Protein AF-A0A3C0FSB3-F1 (afdb_monomer)

Radius of gyration: 17.37 Å; Cα contacts (8 Å, |Δi|>4): 81; chains: 1; bounding box: 37×27×53 Å

pLDDT: mean 96.18, std 3.04, range [80.88, 98.38]

Foldseek 3Di:
DPDDPDDDPDDDDDDDDDDPVLCVVLVHDDPPDDDLVNLLVQQVSQDDVVVPTGSDDAFPDDDCVTVVVVLQVLLVSLVHDQADPVRHGPCVDPSVVVSVVSVVSSVD

Nearest PDB structures (foldseek):
  4rya-assembly1_A  TM=9.766E-01  e=9.437E-07  Allorhizobium ampelinum S4
  8vqk-assembly1_A  TM=9.171E-01  e=9.035E-03  Escherichia coli
  4r2f-assembly1_A  TM=7.885E-01  e=6.328E-02  Pseudarthrobacter chlorophenolicus A6

Secondary structure (DSSP, 8-state):
--------S----------HHHHHHTT----SPPPHHHHHHHHHHH-BGGGTB-S-----S-STTTHHHHHHHHHHHTT--SB-TT--B-TTSHHHHHHHHHHHHHH-

Mean predicted aligned error: 3.22 Å

Structure (mmCIF, N/CA/C/O backbone):
data_AF-A0A3C0FSB3-F1
#
_entry.id   AF-A0A3C0FSB3-F1
#
loop_
_atom_site.group_PDB
_atom_site.id
_atom_site.type_symbol
_atom_site.label_atom_id
_atom_site.label_alt_id
_atom_site.label_comp_id
_atom_site.label_asym_id
_atom_site.label_entity_id
_atom_site.label_seq_id
_atom_site.pdbx_PDB_ins_code
_atom_site.Cartn_x
_atom_site.Cartn_y
_atom_site.Cartn_z
_atom_site.occupancy
_atom_site.B_iso_or_equiv
_atom_site.auth_seq_id
_atom_site.auth_comp_id
_atom_site.auth_asym_id
_atom_site.auth_atom_id
_atom_site.pdbx_PDB_model_num
ATOM 1 N N . ASP A 1 1 ? 8.694 10.713 -30.965 1.00 84.88 1 ASP A N 1
ATOM 2 C CA . ASP A 1 1 ? 7.782 11.029 -32.089 1.00 84.88 1 ASP A CA 1
ATOM 3 C C . ASP A 1 1 ? 6.717 12.092 -31.791 1.00 84.88 1 ASP A C 1
ATOM 5 O O . ASP A 1 1 ? 5.975 12.433 -32.697 1.00 84.88 1 ASP A O 1
ATOM 9 N N . GLY A 1 2 ? 6.623 12.671 -30.579 1.00 92.38 2 GLY A N 1
ATOM 10 C CA . GLY A 1 2 ? 5.807 13.878 -30.309 1.00 92.38 2 GLY A CA 1
ATOM 11 C C . GLY A 1 2 ? 4.283 13.757 -30.495 1.00 92.38 2 GLY A C 1
ATOM 12 O O . GLY A 1 2 ? 3.567 14.726 -30.261 1.00 92.38 2 GLY A O 1
ATOM 13 N N . GLN A 1 3 ? 3.782 12.592 -30.905 1.00 96.81 3 GLN A N 1
ATOM 14 C CA . GLN A 1 3 ? 2.376 12.349 -31.203 1.00 96.81 3 GLN A CA 1
ATOM 15 C C . GLN A 1 3 ? 1.594 11.935 -29.951 1.00 96.81 3 GLN A C 1
ATOM 17 O O . GLN A 1 3 ? 2.013 11.053 -29.202 1.00 96.81 3 GLN A O 1
ATOM 22 N N . LEU A 1 4 ? 0.431 12.558 -29.747 1.00 94.69 4 LEU A N 1
ATOM 23 C CA . LEU A 1 4 ? -0.517 12.186 -28.699 1.00 94.69 4 LEU A CA 1
ATOM 24 C C . LEU A 1 4 ? -1.401 11.028 -29.186 1.00 94.69 4 LEU A C 1
ATOM 26 O O . LEU A 1 4 ? -2.205 11.209 -30.097 1.00 94.69 4 LEU A O 1
ATOM 30 N N . TYR A 1 5 ? -1.259 9.852 -28.574 1.00 95.81 5 TYR A N 1
ATOM 31 C CA . TYR A 1 5 ? -2.023 8.646 -28.935 1.00 95.81 5 TYR A CA 1
ATOM 32 C C . TYR A 1 5 ? -3.321 8.471 -28.135 1.00 95.81 5 TYR A C 1
ATOM 34 O O . TYR A 1 5 ? -4.239 7.792 -28.586 1.00 95.81 5 TYR A O 1
ATOM 42 N N . ALA A 1 6 ? -3.402 9.076 -26.951 1.00 96.81 6 ALA A N 1
ATOM 43 C CA . ALA A 1 6 ? -4.569 9.040 -26.077 1.00 96.81 6 ALA A CA 1
ATOM 44 C C . ALA A 1 6 ? -4.606 10.308 -25.213 1.00 96.81 6 ALA A C 1
ATOM 46 O O . ALA A 1 6 ? -3.556 10.854 -24.879 1.00 96.81 6 ALA A O 1
ATOM 47 N N . ALA A 1 7 ? -5.804 10.765 -24.842 1.00 96.19 7 ALA A N 1
ATOM 48 C CA . ALA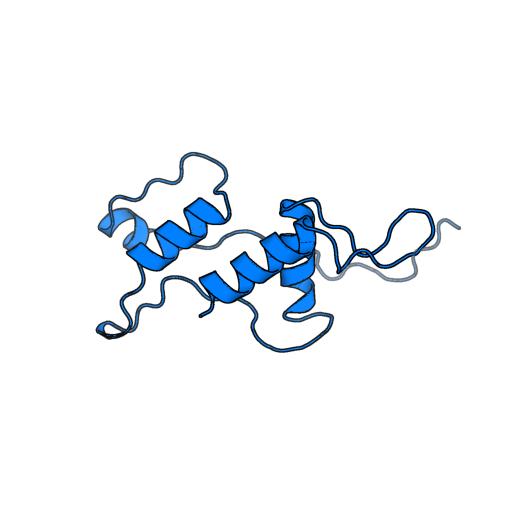 A 1 7 ? -5.992 11.900 -23.941 1.00 96.19 7 ALA A CA 1
ATOM 49 C C . ALA A 1 7 ? -6.312 11.410 -22.514 1.00 96.19 7 ALA A C 1
ATOM 51 O O . ALA A 1 7 ? -7.136 10.502 -22.366 1.00 96.19 7 ALA A O 1
ATOM 52 N N . PRO A 1 8 ? -5.704 11.989 -21.462 1.00 95.19 8 PRO A N 1
ATOM 53 C CA . PRO A 1 8 ? -6.017 11.620 -20.087 1.00 95.19 8 PRO A CA 1
ATOM 54 C C . PRO A 1 8 ? -7.434 12.087 -19.736 1.00 95.19 8 PRO A C 1
ATOM 56 O O . PRO A 1 8 ? -7.711 13.284 -19.721 1.00 95.19 8 PRO A O 1
ATOM 59 N N . PHE A 1 9 ? -8.332 11.146 -19.444 1.00 97.19 9 PHE A N 1
ATOM 60 C CA . PHE A 1 9 ? -9.663 11.475 -18.925 1.00 97.19 9 PHE A CA 1
ATOM 61 C C . PHE A 1 9 ? -9.594 11.892 -17.447 1.00 97.19 9 PHE A C 1
ATOM 63 O O . PHE A 1 9 ? -10.201 12.881 -17.048 1.00 97.19 9 PHE A O 1
ATOM 70 N N . TYR A 1 10 ? -8.796 11.174 -16.653 1.00 97.81 10 TYR A N 1
ATOM 71 C CA . TYR A 1 10 ? -8.391 11.554 -15.303 1.00 97.81 10 TYR A CA 1
ATOM 72 C C . TYR A 1 10 ? -6.963 11.051 -15.036 1.00 97.81 10 TYR A C 1
ATOM 74 O O . TYR A 1 10 ? -6.471 10.162 -15.734 1.00 97.81 10 TYR A O 1
ATOM 82 N N . GLY A 1 11 ? -6.299 11.625 -14.033 1.00 95.94 11 GLY A N 1
ATOM 83 C CA . GLY A 1 11 ? -5.041 11.118 -13.485 1.00 95.94 11 GLY A CA 1
ATOM 84 C C . GLY A 1 11 ? -5.202 10.830 -11.998 1.00 95.94 11 GLY A C 1
ATOM 85 O O . GLY A 1 11 ? -5.911 11.558 -11.305 1.00 95.94 11 GLY A O 1
ATOM 86 N N . GLU A 1 12 ? -4.560 9.773 -11.513 1.00 96.50 12 GLU A N 1
ATOM 87 C CA . GLU A 1 12 ? -4.591 9.390 -10.102 1.00 96.50 12 GLU A CA 1
ATOM 88 C C . GLU A 1 12 ? -3.183 9.133 -9.558 1.00 96.50 12 GLU A C 1
ATOM 90 O O . GLU A 1 12 ? -2.241 8.845 -10.297 1.00 96.50 12 GLU A O 1
ATOM 95 N N . SER A 1 13 ? -3.063 9.249 -8.239 1.00 95.25 13 SER A N 1
ATOM 96 C CA . SER A 1 13 ? -1.943 8.751 -7.446 1.00 95.25 13 SER A CA 1
ATOM 97 C C . SER A 1 13 ? -2.519 7.984 -6.252 1.00 95.25 13 SER A C 1
ATOM 99 O O . SER A 1 13 ? -3.735 7.931 -6.064 1.00 95.25 13 SER A O 1
ATOM 101 N N . SER A 1 14 ? -1.663 7.397 -5.425 1.00 94.56 14 SER A N 1
ATOM 102 C CA . SER A 1 14 ? -2.061 6.711 -4.197 1.00 94.56 14 SER A CA 1
ATOM 103 C C . SER A 1 14 ? -1.730 7.545 -2.963 1.00 94.56 14 SER A C 1
ATOM 105 O O . SER A 1 14 ? -0.641 8.110 -2.864 1.00 94.56 14 SER A O 1
ATOM 107 N N . MET A 1 15 ? -2.642 7.568 -1.993 1.00 93.94 15 MET A N 1
ATOM 108 C CA . MET A 1 15 ? -2.449 8.206 -0.690 1.00 93.94 15 MET A CA 1
ATOM 109 C C . MET A 1 15 ? -3.158 7.412 0.408 1.00 93.94 15 MET A C 1
ATOM 111 O O . MET A 1 15 ? -4.077 6.641 0.129 1.00 93.94 15 MET A O 1
ATOM 115 N N . MET A 1 16 ? -2.743 7.614 1.658 1.00 92.75 16 MET A N 1
ATOM 116 C CA . MET A 1 16 ? -3.444 7.057 2.811 1.00 92.75 16 MET A CA 1
ATOM 117 C C . MET A 1 16 ? -4.711 7.865 3.087 1.00 92.75 16 MET A C 1
ATOM 119 O O . MET A 1 16 ? -4.660 9.081 3.255 1.00 92.75 16 MET A O 1
ATOM 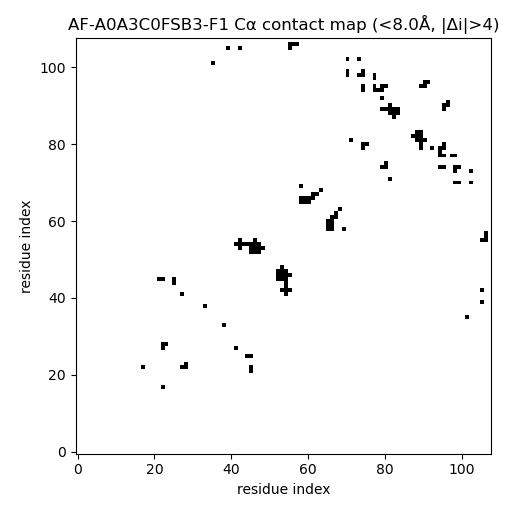123 N N . MET A 1 17 ? -5.840 7.171 3.173 1.00 95.75 17 MET A N 1
ATOM 124 C CA . MET A 1 17 ? -7.085 7.707 3.714 1.00 95.75 17 MET A CA 1
ATOM 125 C C . MET A 1 17 ? -7.304 7.089 5.092 1.00 95.75 17 MET A C 1
ATOM 127 O O . MET A 1 17 ? -7.081 5.892 5.269 1.00 95.75 17 MET A O 1
ATOM 131 N N . TYR A 1 18 ? -7.728 7.890 6.066 1.00 96.56 18 TYR A N 1
ATOM 132 C CA . TYR A 1 18 ? -7.920 7.434 7.440 1.00 96.56 18 TYR A CA 1
ATOM 133 C C . TYR A 1 18 ? -9.148 8.083 8.086 1.00 96.56 18 TYR A C 1
ATOM 135 O O . TYR A 1 18 ? -9.652 9.106 7.622 1.00 96.56 18 TYR A O 1
ATOM 143 N N . ARG A 1 19 ? -9.643 7.464 9.161 1.00 97.56 19 ARG A N 1
ATOM 144 C CA . ARG A 1 19 ? -10.789 7.938 9.946 1.00 97.56 19 ARG A CA 1
ATOM 145 C C . ARG A 1 19 ? -10.311 8.841 11.075 1.00 97.56 19 ARG A C 1
ATOM 147 O O . ARG A 1 19 ? -9.782 8.344 12.067 1.00 97.56 19 ARG A O 1
ATOM 154 N N . THR A 1 20 ? -10.481 10.151 10.914 1.00 96.69 20 THR A N 1
ATOM 155 C CA . THR A 1 20 ? -10.006 11.156 11.880 1.00 96.69 20 THR A CA 1
ATOM 156 C C . THR A 1 20 ? -10.576 10.925 13.276 1.00 96.69 20 THR A C 1
ATOM 158 O O . THR A 1 20 ? -9.827 10.945 14.241 1.00 96.69 20 THR A O 1
ATOM 161 N N . ASP A 1 21 ? -11.859 10.587 13.379 1.00 97.44 21 ASP A N 1
ATOM 162 C CA . ASP A 1 21 ? -12.537 10.302 14.644 1.00 97.44 21 ASP A CA 1
ATOM 163 C C . ASP A 1 21 ? -11.971 9.070 15.369 1.00 97.44 21 ASP A C 1
ATOM 165 O O . ASP A 1 21 ? -11.799 9.095 16.586 1.00 97.44 21 ASP A O 1
ATOM 169 N N . LEU A 1 22 ? -11.618 8.007 14.636 1.00 97.81 22 LEU A N 1
ATOM 170 C CA . LEU A 1 22 ? -10.984 6.823 15.227 1.00 97.81 22 LEU A CA 1
ATOM 171 C C . LEU A 1 22 ? -9.548 7.111 15.676 1.00 97.81 22 LEU A C 1
ATOM 173 O O . LEU A 1 22 ? -9.109 6.600 16.705 1.00 97.81 22 LEU A O 1
ATOM 177 N N . PHE A 1 23 ? -8.821 7.934 14.921 1.00 97.12 23 PHE A N 1
ATOM 178 C CA . PHE A 1 23 ? -7.464 8.350 15.272 1.00 97.12 23 PHE A CA 1
ATOM 179 C C . PHE A 1 23 ? -7.470 9.236 16.522 1.00 97.12 23 PHE A C 1
ATOM 181 O O . PHE A 1 23 ? -6.728 8.955 17.462 1.00 97.12 23 PHE A O 1
ATOM 188 N N . GLU A 1 24 ? -8.350 10.239 16.577 1.00 96.88 24 GLU A N 1
ATOM 189 C CA . GLU A 1 24 ? -8.531 11.125 17.733 1.00 96.88 24 GLU A CA 1
ATOM 190 C C . GLU A 1 24 ? -8.952 10.343 18.983 1.00 96.88 24 GLU A C 1
ATOM 192 O O . GLU A 1 24 ? -8.322 10.478 20.032 1.00 96.88 24 GLU A O 1
ATOM 197 N N . ALA A 1 25 ? -9.944 9.451 18.869 1.00 96.56 25 ALA A N 1
ATOM 198 C CA . ALA A 1 25 ? -10.388 8.604 19.980 1.00 96.56 25 ALA A CA 1
ATOM 199 C C . ALA A 1 25 ? -9.280 7.670 20.502 1.00 96.56 25 ALA A C 1
ATOM 201 O O . ALA A 1 25 ? -9.260 7.320 21.682 1.00 96.56 25 ALA A O 1
ATOM 202 N N . ALA A 1 26 ? -8.343 7.277 19.636 1.00 96.56 26 ALA A N 1
ATOM 203 C CA . ALA A 1 26 ? -7.185 6.467 19.993 1.00 96.56 26 ALA A CA 1
ATOM 204 C C . ALA A 1 26 ? -5.957 7.299 20.420 1.00 96.56 26 ALA A C 1
ATOM 206 O O . ALA A 1 26 ? -4.918 6.710 20.744 1.00 96.56 26 ALA A O 1
ATOM 207 N N . GLY A 1 27 ? -6.040 8.635 20.410 1.00 96.31 27 GLY A N 1
ATOM 208 C CA . GLY A 1 27 ? -4.922 9.536 20.703 1.00 96.31 27 GLY A CA 1
ATOM 209 C C . GLY A 1 27 ? -3.762 9.399 19.712 1.00 96.31 27 GLY A C 1
ATOM 210 O O . GLY A 1 27 ? -2.603 9.379 20.121 1.00 96.31 27 GLY A O 1
ATOM 211 N N . ILE A 1 28 ? -4.063 9.194 18.427 1.00 95.88 28 ILE A N 1
ATOM 212 C CA . ILE A 1 28 ? -3.080 9.030 17.351 1.00 95.88 28 ILE A CA 1
ATOM 213 C C . ILE A 1 28 ? -2.987 10.336 16.564 1.00 95.88 28 ILE A C 1
ATOM 215 O O . ILE A 1 28 ? -3.940 10.737 15.900 1.00 95.88 28 ILE A O 1
ATOM 219 N N . GLU A 1 29 ? -1.810 10.954 16.580 1.00 92.56 29 GLU A N 1
ATOM 220 C CA . GLU A 1 29 ? -1.490 12.115 15.749 1.00 92.56 29 GLU A CA 1
ATOM 221 C C . GLU A 1 29 ? -0.584 11.709 14.582 1.00 92.56 29 GLU A C 1
ATOM 223 O O . GLU A 1 29 ? 0.374 10.950 14.751 1.00 92.56 29 GLU A O 1
ATOM 228 N N . ILE A 1 30 ? -0.865 12.232 13.385 1.00 88.00 30 ILE A N 1
ATOM 229 C CA . ILE A 1 30 ? -0.028 12.008 12.201 1.00 88.00 30 ILE A CA 1
ATOM 230 C C . ILE A 1 30 ? 0.960 13.166 12.065 1.00 88.00 30 ILE A C 1
ATOM 232 O O . ILE A 1 30 ? 0.647 14.217 11.509 1.00 88.00 30 ILE A O 1
ATOM 236 N N . ASN A 1 31 ? 2.186 12.947 12.535 1.00 84.06 31 ASN A N 1
ATOM 237 C CA . ASN A 1 31 ? 3.276 13.913 12.427 1.00 84.06 31 ASN A CA 1
ATOM 238 C C . ASN A 1 31 ? 4.127 13.630 11.179 1.00 84.06 31 ASN A C 1
ATOM 240 O O . ASN A 1 31 ? 5.222 13.077 11.259 1.00 84.06 31 ASN A O 1
ATOM 244 N N . GLY A 1 32 ? 3.605 13.996 10.004 1.00 86.56 32 GLY A N 1
ATOM 245 C CA . GLY A 1 32 ? 4.308 13.873 8.723 1.00 86.56 32 GLY A CA 1
ATOM 246 C C . GLY A 1 32 ? 3.898 12.651 7.898 1.00 86.56 32 GLY A C 1
ATOM 247 O O . GLY A 1 32 ? 2.715 12.345 7.773 1.00 86.56 32 GLY A O 1
ATOM 248 N N . ARG A 1 33 ? 4.871 11.991 7.254 1.00 88.50 33 ARG A N 1
ATOM 249 C CA . ARG A 1 33 ? 4.626 10.820 6.397 1.00 88.50 33 ARG A CA 1
ATOM 250 C C . ARG A 1 33 ? 4.771 9.544 7.215 1.00 88.50 33 ARG A C 1
ATOM 252 O O . ARG A 1 33 ? 5.848 9.289 7.745 1.00 88.50 33 ARG A O 1
ATOM 259 N N . LEU A 1 34 ? 3.706 8.752 7.279 1.00 92.06 34 LEU A N 1
ATOM 260 C CA . LEU A 1 34 ? 3.729 7.457 7.950 1.00 92.06 34 LEU A CA 1
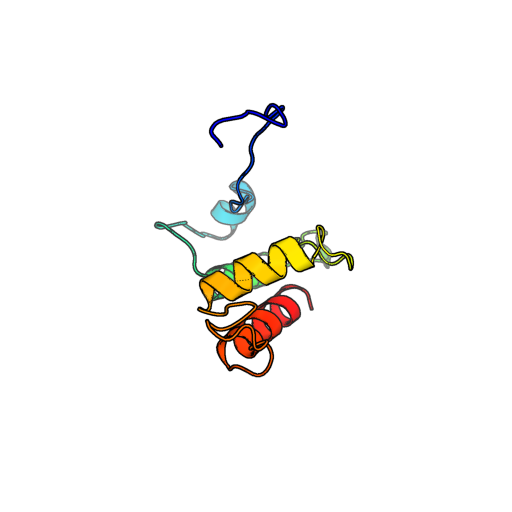ATOM 261 C C . LEU A 1 34 ? 4.581 6.448 7.175 1.00 92.06 34 LEU A C 1
ATOM 263 O O . LEU A 1 34 ? 4.545 6.402 5.943 1.00 92.06 34 LEU A O 1
ATOM 267 N N . THR A 1 35 ? 5.321 5.623 7.909 1.00 94.50 35 THR A N 1
ATOM 268 C CA . THR A 1 35 ? 5.945 4.410 7.370 1.00 94.50 35 THR A CA 1
ATOM 269 C C . THR A 1 35 ? 4.941 3.254 7.341 1.00 94.50 35 THR A C 1
ATOM 271 O O . THR A 1 35 ? 3.895 3.299 8.000 1.00 94.50 35 THR A O 1
ATOM 274 N N . TRP A 1 36 ? 5.253 2.185 6.604 1.00 95.62 36 TRP A N 1
ATOM 275 C CA . TRP A 1 36 ? 4.441 0.962 6.624 1.00 95.62 36 TRP A CA 1
ATOM 276 C C . TRP A 1 36 ? 4.394 0.313 8.012 1.00 95.62 36 TRP A C 1
ATOM 278 O O . TRP A 1 36 ? 3.323 -0.110 8.432 1.00 95.62 36 TRP A O 1
ATOM 288 N N . ASP A 1 37 ? 5.495 0.338 8.767 1.00 95.56 37 ASP A N 1
ATOM 289 C CA . ASP A 1 37 ? 5.526 -0.178 10.143 1.00 95.56 37 ASP A CA 1
ATOM 290 C C . ASP A 1 37 ? 4.605 0.625 11.072 1.00 95.56 37 ASP A C 1
ATOM 292 O O . ASP A 1 37 ? 3.811 0.054 11.815 1.00 95.56 37 ASP A O 1
ATOM 296 N N . GLN A 1 38 ? 4.637 1.960 10.987 1.00 95.62 38 GLN A N 1
ATOM 297 C CA . GLN A 1 38 ? 3.710 2.810 11.741 1.00 95.62 38 GLN A CA 1
ATOM 298 C C . GLN A 1 38 ? 2.258 2.553 11.329 1.00 95.62 38 GLN A C 1
ATOM 300 O O . GLN A 1 38 ? 1.371 2.513 12.178 1.00 95.62 38 GLN A O 1
ATOM 305 N N . THR A 1 39 ? 2.017 2.350 10.032 1.00 96.06 39 THR A N 1
ATOM 306 C CA . THR A 1 39 ? 0.688 2.037 9.499 1.00 96.06 39 THR A CA 1
ATOM 307 C C . THR A 1 39 ? 0.177 0.699 10.033 1.00 96.06 39 THR A C 1
ATOM 309 O O . THR A 1 39 ? -0.979 0.623 10.438 1.00 96.06 39 THR A O 1
ATOM 312 N N . LEU A 1 40 ? 1.030 -0.328 10.106 1.00 96.88 40 LEU A N 1
ATOM 313 C CA . LEU A 1 40 ? 0.701 -1.627 10.693 1.00 96.88 40 LEU A CA 1
ATOM 314 C C . LEU A 1 40 ? 0.342 -1.500 12.179 1.00 96.88 40 LEU A C 1
ATOM 316 O O . LEU A 1 40 ? -0.679 -2.033 12.608 1.00 96.88 40 LEU A O 1
ATOM 320 N N . GLU A 1 41 ? 1.139 -0.774 12.964 1.00 96.56 41 GLU A N 1
ATOM 321 C CA . GLU A 1 41 ? 0.870 -0.601 14.396 1.00 96.56 41 GLU A CA 1
ATOM 322 C C . GLU A 1 41 ? -0.415 0.196 14.659 1.00 96.56 41 GLU A C 1
ATOM 324 O O . GLU A 1 41 ? -1.208 -0.162 15.533 1.00 96.56 41 GLU A O 1
ATOM 329 N N . ILE A 1 42 ? -0.682 1.230 13.857 1.00 96.81 42 ILE A N 1
ATOM 330 C CA . ILE A 1 42 ? -1.950 1.968 13.905 1.00 96.81 42 ILE A CA 1
ATOM 331 C C . ILE A 1 42 ? -3.119 1.059 13.511 1.00 96.81 42 ILE A C 1
ATOM 333 O O . ILE A 1 42 ? -4.131 1.038 14.212 1.00 96.81 42 ILE A O 1
ATOM 337 N N . ALA A 1 43 ? -2.979 0.281 12.434 1.00 97.19 43 ALA A N 1
ATOM 338 C CA . ALA A 1 43 ? -4.007 -0.652 11.991 1.00 97.19 43 ALA A CA 1
ATOM 339 C C . ALA A 1 43 ? -4.337 -1.659 13.100 1.00 97.19 43 ALA A C 1
ATOM 341 O O . ALA A 1 43 ? -5.501 -1.788 13.463 1.00 97.19 43 ALA A O 1
ATOM 342 N N . LYS A 1 44 ? -3.335 -2.291 13.725 1.00 96.81 44 LYS A N 1
ATOM 343 C CA . LYS A 1 44 ? -3.543 -3.195 14.870 1.00 96.81 44 LYS A CA 1
ATOM 344 C C . LYS A 1 44 ? -4.248 -2.502 16.035 1.00 96.81 44 LYS A C 1
ATOM 346 O O . LYS A 1 44 ? -5.189 -3.057 16.591 1.00 96.81 44 LYS A O 1
ATOM 351 N N . LYS A 1 45 ? -3.834 -1.280 16.387 1.00 96.88 45 LYS A N 1
ATOM 352 C CA . LYS A 1 45 ? -4.430 -0.510 17.492 1.00 96.88 45 LYS A CA 1
ATOM 353 C C . LYS A 1 45 ? -5.907 -0.177 17.257 1.00 96.88 45 LYS A C 1
ATOM 355 O O . LYS A 1 45 ? -6.678 -0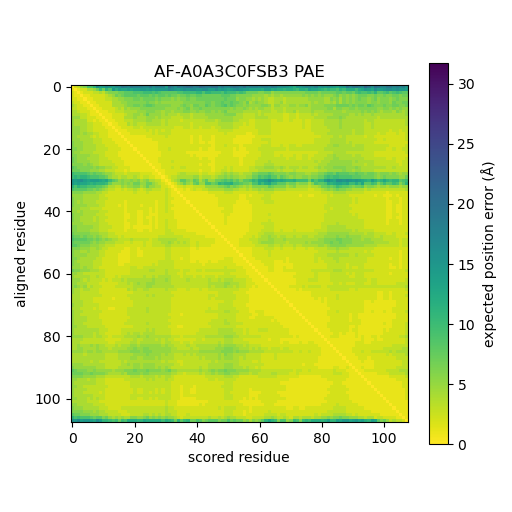.130 18.212 1.00 96.88 45 LYS A O 1
ATOM 360 N N . LEU A 1 46 ? -6.295 0.070 16.007 1.00 97.31 46 LEU A N 1
ATOM 361 C CA . LEU A 1 46 ? -7.672 0.396 15.625 1.00 97.31 46 LEU A CA 1
ATOM 362 C C . LEU A 1 46 ? -8.513 -0.838 15.259 1.00 97.31 46 LEU A C 1
ATOM 364 O O . LEU A 1 46 ? -9.714 -0.706 15.033 1.00 97.31 46 LEU A O 1
ATOM 368 N N . HIS A 1 47 ? -7.909 -2.025 15.186 1.00 97.44 47 HIS A N 1
ATOM 369 C CA . HIS A 1 47 ? -8.582 -3.250 14.774 1.00 97.44 47 HIS A CA 1
ATOM 370 C C . HIS A 1 47 ? -9.471 -3.795 15.901 1.00 97.44 47 HIS A C 1
ATOM 372 O O . HIS A 1 47 ? -8.988 -4.353 16.883 1.00 97.44 47 HIS A O 1
ATOM 378 N N . LYS A 1 48 ? -10.788 -3.638 15.743 1.00 97.25 48 LYS A N 1
ATOM 379 C CA . LYS A 1 48 ? -11.823 -4.090 16.679 1.00 97.25 48 LYS A CA 1
ATOM 380 C C . LYS A 1 48 ? -12.955 -4.800 15.920 1.00 97.25 48 LYS A C 1
ATOM 382 O O . LYS A 1 48 ? -14.037 -4.232 15.742 1.00 97.25 48 LYS A O 1
ATOM 387 N N . PRO A 1 49 ? -12.725 -6.032 15.441 1.00 96.62 49 PRO A N 1
ATOM 388 C CA . PRO A 1 49 ? -13.677 -6.740 14.588 1.00 96.62 49 PRO A CA 1
ATOM 389 C C . PRO A 1 49 ? -15.000 -7.045 15.304 1.00 96.62 49 PRO A C 1
ATOM 391 O O . PRO A 1 49 ? -16.043 -7.024 14.657 1.00 96.62 49 PRO A O 1
ATOM 394 N N . ASP A 1 50 ? -14.985 -7.218 16.630 1.00 97.69 50 ASP A N 1
ATOM 395 C CA . ASP A 1 50 ? -16.197 -7.399 17.448 1.00 97.69 50 ASP A CA 1
ATOM 396 C C . ASP A 1 50 ? -17.107 -6.154 17.452 1.00 97.69 50 ASP A C 1
ATOM 398 O O . ASP A 1 50 ? -18.317 -6.260 17.642 1.00 97.69 50 ASP A O 1
ATOM 402 N N . GLU A 1 51 ? -16.537 -4.971 17.196 1.00 97.12 51 GLU A N 1
ATOM 403 C CA . GLU A 1 51 ? -17.255 -3.701 17.009 1.00 97.12 51 GLU A CA 1
ATOM 404 C C . GLU A 1 51 ? -17.486 -3.386 15.512 1.00 97.12 51 GLU A C 1
ATOM 406 O O . GLU A 1 51 ? -17.972 -2.311 15.163 1.00 97.12 51 GLU A O 1
ATOM 411 N N . GLY A 1 52 ? -17.125 -4.303 14.605 1.00 97.19 52 GLY A N 1
ATOM 412 C CA . GLY A 1 52 ? -17.214 -4.113 13.155 1.00 97.19 52 GLY A CA 1
ATOM 413 C C . GLY A 1 52 ? -16.165 -3.159 12.571 1.00 97.19 52 GLY A C 1
ATOM 414 O O . GLY A 1 52 ? -16.332 -2.682 11.447 1.00 97.19 52 GLY A O 1
ATOM 415 N N . VAL A 1 53 ? -15.089 -2.859 13.307 1.00 98.06 53 VAL A N 1
ATOM 416 C CA . VAL A 1 53 ? -14.016 -1.958 12.863 1.00 98.06 53 VAL A CA 1
ATOM 417 C C . VAL A 1 53 ? -12.781 -2.762 12.472 1.00 98.06 53 VAL A C 1
ATOM 419 O O . VAL A 1 53 ? -12.150 -3.412 13.301 1.00 98.06 53 VAL A O 1
ATOM 422 N N . TYR A 1 54 ? -12.383 -2.660 11.207 1.00 97.88 54 TYR A N 1
ATOM 423 C CA . TYR A 1 54 ? -11.134 -3.224 10.702 1.00 97.88 54 TYR A CA 1
ATOM 424 C C . TYR A 1 54 ? -10.109 -2.102 10.560 1.00 97.88 54 TYR A C 1
ATOM 426 O O . TYR A 1 54 ? -10.369 -1.104 9.889 1.00 97.88 54 TYR A O 1
ATOM 434 N N . GLY A 1 55 ? -8.947 -2.257 11.195 1.00 97.19 55 GLY A N 1
ATOM 435 C CA . GLY A 1 55 ? -7.939 -1.196 11.275 1.00 97.19 55 GLY A CA 1
ATOM 436 C C . GLY A 1 55 ? -7.369 -0.717 9.936 1.00 97.19 55 GLY A C 1
ATOM 437 O O . GLY A 1 55 ? -6.835 0.387 9.863 1.00 97.19 55 GLY A O 1
ATOM 438 N N . ILE A 1 56 ? -7.491 -1.519 8.877 1.00 97.69 56 ILE A N 1
ATOM 439 C CA . ILE A 1 56 ? -7.099 -1.158 7.515 1.00 97.69 56 ILE A CA 1
ATOM 440 C C . ILE A 1 56 ? -7.859 -2.014 6.496 1.00 97.69 56 ILE A C 1
ATOM 442 O O . ILE A 1 56 ? -8.287 -3.128 6.795 1.00 97.69 56 ILE A O 1
ATOM 446 N N . CYS A 1 57 ? -8.004 -1.503 5.276 1.00 97.19 57 CYS A 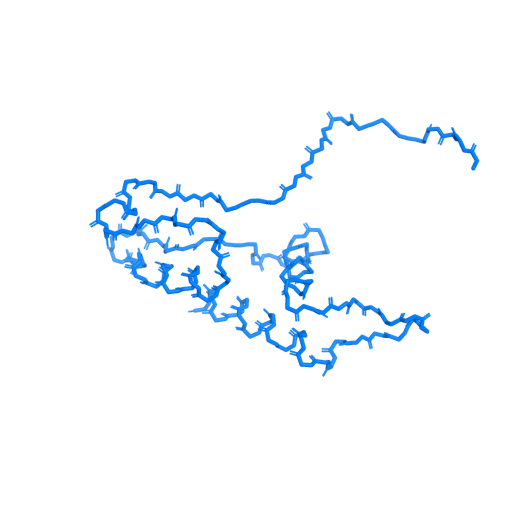N 1
ATOM 447 C CA . CYS A 1 57 ? -8.447 -2.269 4.118 1.00 97.19 57 CYS A CA 1
ATOM 448 C C . CYS A 1 57 ? -7.512 -1.997 2.932 1.00 97.19 57 CYS A C 1
ATOM 450 O O . CYS A 1 57 ? -7.155 -0.853 2.656 1.00 97.19 57 CYS A O 1
ATOM 452 N N . LEU A 1 58 ? -7.096 -3.055 2.236 1.00 97.50 58 LEU A N 1
ATOM 453 C CA . LEU A 1 58 ? -6.183 -2.988 1.092 1.00 97.50 58 LEU A CA 1
ATOM 454 C C . LEU A 1 58 ? -6.658 -3.921 -0.031 1.00 97.50 58 LEU A C 1
ATOM 456 O O . LEU A 1 58 ? -7.504 -4.794 0.172 1.00 97.50 58 LEU A O 1
ATOM 460 N N . ARG A 1 59 ? -6.115 -3.739 -1.240 1.00 97.69 59 ARG A N 1
ATOM 461 C CA . ARG A 1 59 ? -6.450 -4.573 -2.404 1.00 97.69 59 ARG A CA 1
ATOM 462 C C . ARG A 1 59 ? -5.912 -5.996 -2.217 1.00 97.69 59 ARG A C 1
ATOM 464 O O . ARG A 1 59 ? -4.719 -6.211 -2.380 1.00 97.69 59 ARG A O 1
ATOM 471 N N . GLY A 1 60 ? -6.801 -6.953 -1.942 1.00 96.06 60 GLY A N 1
ATOM 472 C CA . GLY A 1 60 ? -6.467 -8.384 -1.841 1.00 96.06 60 GLY A CA 1
ATOM 473 C C . GLY A 1 60 ? -6.767 -9.217 -3.096 1.00 96.06 60 GLY A C 1
ATOM 474 O O . GLY A 1 60 ? -6.288 -10.340 -3.230 1.00 96.06 60 GLY A O 1
ATOM 475 N N . LYS A 1 61 ? -7.563 -8.685 -4.034 1.00 97.50 61 LYS A N 1
ATOM 476 C CA . LYS A 1 61 ? -7.988 -9.405 -5.244 1.00 97.50 61 LYS A CA 1
ATOM 477 C C . LYS A 1 61 ? -6.820 -9.582 -6.216 1.00 97.50 61 LYS A C 1
ATOM 479 O O . LYS A 1 61 ? -6.200 -8.601 -6.620 1.00 97.50 61 LYS A O 1
ATOM 484 N N . ALA A 1 62 ? -6.573 -10.822 -6.635 1.00 97.69 62 ALA A N 1
ATOM 485 C CA . ALA A 1 62 ? -5.529 -11.142 -7.602 1.00 97.69 62 ALA A CA 1
ATOM 486 C C . ALA A 1 62 ? -5.799 -10.487 -8.971 1.00 97.69 62 ALA A C 1
ATOM 488 O O . ALA A 1 62 ? -6.849 -10.704 -9.579 1.00 97.69 62 ALA A O 1
ATOM 489 N N . GLY A 1 63 ? -4.837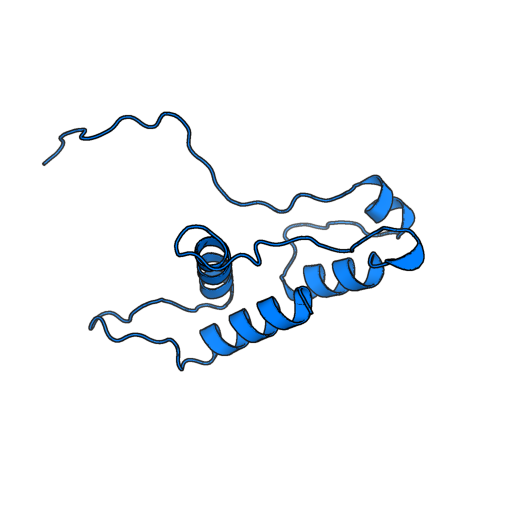 -9.706 -9.465 1.00 98.06 63 GLY A N 1
ATOM 490 C CA . GLY A 1 63 ? -4.882 -9.090 -10.790 1.00 98.06 63 GLY A CA 1
ATOM 491 C C . GLY A 1 63 ? -3.757 -8.077 -11.004 1.00 98.06 63 GLY A C 1
ATOM 492 O O . GLY A 1 63 ? -3.344 -7.389 -10.072 1.00 98.06 63 GLY A O 1
ATOM 493 N N . TRP A 1 64 ? -3.278 -7.956 -12.247 1.00 97.50 64 TRP A N 1
ATOM 494 C CA . TRP A 1 64 ? -2.142 -7.086 -12.592 1.00 97.50 64 TRP A CA 1
ATOM 495 C C . TRP A 1 64 ? -2.393 -5.604 -12.247 1.00 97.50 64 TRP A C 1
ATOM 497 O O . TRP A 1 64 ? -1.497 -4.928 -1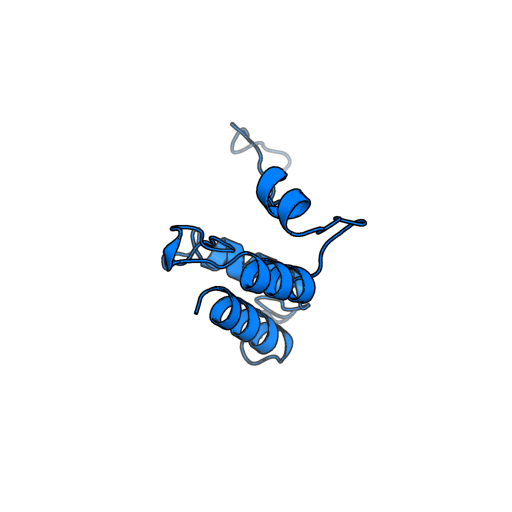1.753 1.00 97.50 64 TRP A O 1
ATOM 507 N N . GLY A 1 65 ? -3.622 -5.119 -12.448 1.00 96.19 65 GLY A N 1
ATOM 508 C CA . GLY A 1 65 ? -4.059 -3.769 -12.067 1.00 96.19 65 GLY A CA 1
ATOM 509 C C . GLY A 1 65 ? -4.738 -3.689 -10.693 1.00 96.19 65 GLY A C 1
ATOM 510 O O . GLY A 1 65 ? -5.193 -2.620 -10.298 1.00 96.19 65 GLY A O 1
ATOM 511 N N . GLU A 1 66 ? -4.832 -4.810 -9.971 1.00 97.50 66 GLU A N 1
ATOM 512 C CA . GLU A 1 66 ? -5.573 -4.951 -8.711 1.00 97.50 66 GLU A CA 1
ATOM 513 C C . GLU A 1 66 ? -4.585 -4.978 -7.534 1.00 97.50 66 GLU A C 1
ATOM 515 O O . GLU A 1 66 ? -3.981 -3.947 -7.228 1.00 97.50 66 GLU A O 1
ATOM 520 N N . ASN A 1 67 ? -4.371 -6.130 -6.884 1.00 97.44 67 ASN A N 1
ATOM 521 C CA . ASN A 1 67 ? -3.376 -6.269 -5.819 1.00 97.44 67 ASN A CA 1
ATOM 522 C C . ASN A 1 67 ? -1.946 -5.985 -6.302 1.00 97.44 67 ASN A C 1
ATOM 524 O O . ASN A 1 67 ? -1.174 -5.381 -5.565 1.00 97.44 67 ASN A O 1
ATOM 528 N N . MET A 1 68 ? -1.588 -6.347 -7.540 1.00 97.88 68 MET A N 1
ATOM 529 C CA . MET A 1 68 ? -0.226 -6.137 -8.041 1.00 97.88 68 MET A CA 1
ATOM 530 C C . MET A 1 68 ? 0.115 -4.657 -8.231 1.00 97.88 68 MET A C 1
ATOM 532 O O . MET A 1 68 ? 1.283 -4.296 -8.093 1.00 97.88 68 MET A O 1
ATOM 536 N N . ALA A 1 69 ? -0.877 -3.787 -8.458 1.00 97.56 69 ALA A N 1
ATOM 537 C CA . ALA A 1 69 ? -0.664 -2.340 -8.467 1.00 97.56 69 ALA A CA 1
ATOM 538 C C . ALA A 1 69 ? -0.244 -1.822 -7.077 1.00 97.56 69 ALA A C 1
ATOM 540 O O . ALA A 1 69 ? 0.652 -0.987 -6.979 1.00 97.56 69 ALA A O 1
ATOM 541 N N . LEU A 1 70 ? -0.838 -2.357 -6.003 1.00 97.06 70 LEU A N 1
ATOM 542 C CA . LEU A 1 70 ? -0.460 -2.037 -4.623 1.00 97.06 70 LEU A CA 1
ATOM 543 C C . LEU A 1 70 ? 0.881 -2.678 -4.234 1.00 97.06 70 LEU A C 1
ATOM 545 O O . LEU A 1 70 ? 1.771 -1.998 -3.739 1.00 97.06 70 LEU A O 1
ATOM 549 N N . ILE A 1 71 ? 1.052 -3.975 -4.490 1.00 97.56 71 ILE A N 1
ATOM 550 C CA . ILE A 1 71 ? 2.275 -4.713 -4.141 1.00 97.56 71 ILE A CA 1
ATOM 551 C C . ILE A 1 71 ? 3.497 -4.103 -4.841 1.00 97.56 71 ILE A C 1
ATOM 553 O O . ILE A 1 71 ? 4.560 -4.007 -4.238 1.00 97.56 71 ILE A O 1
ATOM 557 N N . SER A 1 72 ? 3.351 -3.621 -6.080 1.00 98.00 72 SER A N 1
ATOM 558 C CA . SER A 1 72 ? 4.444 -2.950 -6.796 1.00 98.00 72 SER A CA 1
ATOM 559 C C . SER A 1 72 ? 4.848 -1.626 -6.153 1.00 98.00 72 SER A C 1
ATOM 561 O O . SER A 1 72 ? 6.037 -1.353 -6.008 1.00 98.00 72 SER A O 1
ATOM 563 N N . THR A 1 73 ? 3.883 -0.795 -5.748 1.00 97.00 73 THR A N 1
ATOM 564 C CA . THR A 1 73 ? 4.189 0.489 -5.099 1.00 97.00 73 THR A CA 1
ATOM 565 C C . THR A 1 73 ? 4.738 0.291 -3.689 1.00 97.00 73 THR A C 1
ATOM 567 O O . THR A 1 73 ? 5.651 1.015 -3.293 1.00 97.00 73 THR A O 1
ATOM 570 N N . MET A 1 74 ? 4.268 -0.731 -2.966 1.00 97.19 74 MET A N 1
ATOM 571 C CA . MET A 1 74 ? 4.886 -1.183 -1.717 1.00 97.19 74 MET A CA 1
ATOM 572 C C . MET A 1 74 ? 6.324 -1.639 -1.956 1.00 97.19 74 MET A C 1
ATOM 574 O O . MET A 1 74 ? 7.224 -1.133 -1.297 1.00 97.19 74 MET A O 1
ATOM 578 N N . GLY A 1 75 ? 6.561 -2.509 -2.943 1.00 97.88 75 GLY A N 1
ATOM 579 C CA . GLY A 1 75 ? 7.897 -2.961 -3.334 1.00 97.88 75 GLY A CA 1
ATOM 580 C C . GLY A 1 75 ? 8.863 -1.796 -3.539 1.00 97.88 75 GLY A C 1
ATOM 581 O O . GLY A 1 75 ? 9.926 -1.770 -2.925 1.00 97.88 75 GLY A O 1
ATOM 582 N N . ASN A 1 76 ? 8.455 -0.774 -4.296 1.00 97.56 76 ASN A N 1
ATOM 583 C CA . ASN A 1 76 ? 9.266 0.426 -4.519 1.00 97.56 76 ASN A CA 1
ATOM 584 C C . ASN A 1 76 ? 9.627 1.157 -3.211 1.00 97.56 76 ASN A C 1
ATOM 586 O O . ASN A 1 76 ? 10.749 1.638 -3.069 1.00 97.56 76 ASN A O 1
ATOM 590 N N . ALA A 1 77 ? 8.706 1.228 -2.242 1.00 96.25 77 ALA A N 1
ATOM 591 C CA . ALA A 1 77 ? 8.964 1.845 -0.936 1.00 96.25 77 ALA A CA 1
ATOM 592 C C . ALA A 1 77 ? 9.997 1.065 -0.100 1.00 96.25 77 ALA A C 1
ATOM 594 O O . ALA A 1 77 ? 10.707 1.667 0.702 1.00 96.25 77 ALA A O 1
ATOM 595 N N . TYR A 1 78 ? 10.114 -0.246 -0.326 1.00 97.75 78 TYR A N 1
ATOM 596 C CA . TYR A 1 78 ? 11.147 -1.113 0.253 1.00 97.75 78 TYR A CA 1
ATOM 597 C C . TYR A 1 78 ? 12.425 -1.192 -0.605 1.00 97.75 78 TYR A C 1
ATOM 599 O O . TYR A 1 78 ? 13.343 -1.937 -0.270 1.00 97.75 78 TYR A O 1
ATOM 607 N N . GLY A 1 79 ? 12.511 -0.435 -1.705 1.00 97.81 79 GLY A N 1
ATOM 608 C CA . GLY A 1 79 ? 13.658 -0.445 -2.620 1.00 97.81 79 GLY A CA 1
ATOM 609 C C . GLY A 1 79 ? 13.669 -1.608 -3.617 1.00 97.81 79 GLY A C 1
ATOM 610 O O . GLY A 1 79 ? 14.681 -1.841 -4.277 1.00 97.81 79 GLY A O 1
ATOM 611 N N . ALA A 1 80 ? 12.565 -2.346 -3.744 1.00 98.19 80 ALA A N 1
ATOM 612 C CA . ALA A 1 80 ? 12.421 -3.382 -4.753 1.00 98.19 80 ALA A CA 1
ATOM 613 C C . ALA A 1 80 ? 12.212 -2.768 -6.143 1.00 98.19 80 ALA A C 1
ATOM 615 O O . ALA A 1 80 ? 11.710 -1.656 -6.301 1.00 98.19 80 ALA A O 1
ATOM 616 N N . ARG A 1 81 ? 12.567 -3.540 -7.166 1.00 97.94 81 ARG A N 1
ATOM 617 C CA . ARG A 1 81 ? 12.300 -3.256 -8.578 1.00 97.94 81 ARG A CA 1
ATOM 618 C C . ARG A 1 81 ? 11.823 -4.537 -9.243 1.00 97.94 81 ARG A C 1
ATOM 620 O O . ARG A 1 81 ? 12.134 -5.618 -8.768 1.00 97.94 81 ARG A O 1
ATOM 627 N N . TRP A 1 82 ? 11.053 -4.450 -10.320 1.00 98.00 82 TRP A N 1
ATOM 628 C CA . TRP A 1 82 ? 10.604 -5.657 -11.026 1.00 98.00 82 TRP A CA 1
ATOM 629 C C . TRP A 1 82 ? 11.759 -6.371 -11.735 1.00 98.00 82 TRP A C 1
ATOM 631 O O . TRP A 1 82 ? 11.876 -7.592 -11.647 1.00 98.00 82 TRP A O 1
ATOM 641 N N . PHE A 1 83 ? 12.619 -5.594 -12.395 1.00 98.38 83 PHE A N 1
ATOM 642 C CA . PHE A 1 83 ? 13.754 -6.075 -13.173 1.00 98.38 83 PHE A CA 1
ATOM 643 C C . PHE A 1 83 ? 14.999 -5.226 -12.895 1.00 98.38 83 PHE A C 1
ATOM 645 O O . PHE A 1 83 ? 14.878 -4.051 -12.534 1.00 98.3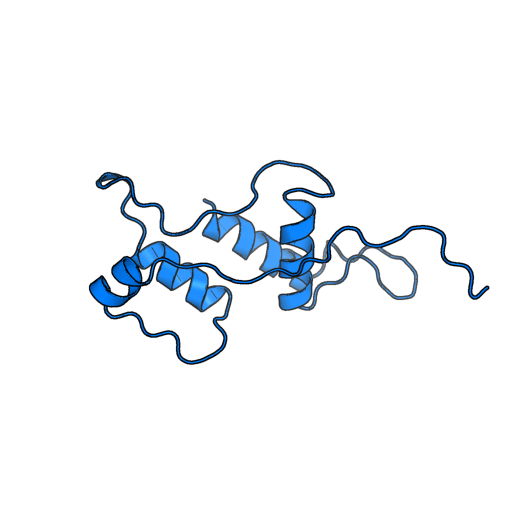8 83 PHE A O 1
ATOM 652 N N . ASP A 1 84 ? 16.182 -5.815 -13.061 1.00 97.19 84 ASP A N 1
ATOM 653 C CA . ASP A 1 84 ? 17.445 -5.079 -13.151 1.00 97.19 84 ASP A CA 1
ATOM 654 C C . ASP A 1 84 ? 17.682 -4.487 -14.556 1.00 97.19 84 ASP A C 1
ATOM 6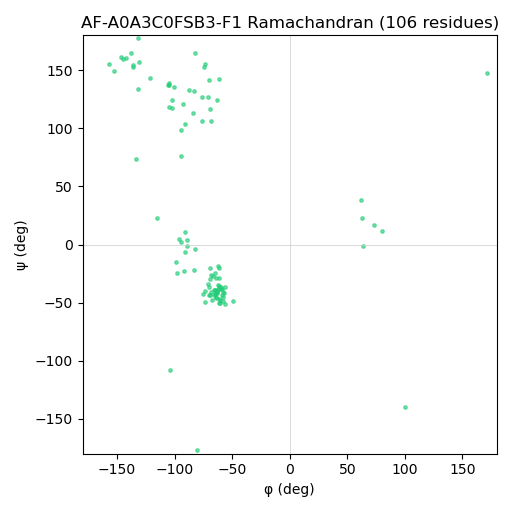56 O O . ASP A 1 84 ? 16.810 -4.538 -15.427 1.00 97.19 84 ASP A O 1
ATOM 660 N N . GLU A 1 85 ? 18.841 -3.857 -14.763 1.00 97.94 85 GLU A N 1
ATOM 661 C CA . GLU A 1 85 ? 19.182 -3.182 -16.026 1.00 97.94 85 GLU A CA 1
ATOM 662 C C . GLU A 1 85 ? 19.404 -4.180 -17.177 1.00 97.94 85 GLU A C 1
ATOM 664 O O . GLU A 1 85 ? 19.254 -3.832 -18.349 1.00 97.94 85 GLU A O 1
ATOM 669 N N . GLU A 1 86 ? 19.680 -5.443 -16.846 1.00 98.25 86 GLU A N 1
ATOM 670 C CA . GLU A 1 86 ? 19.799 -6.572 -17.764 1.00 98.25 86 GLU A CA 1
ATOM 671 C C . GLU A 1 86 ? 18.474 -7.323 -17.977 1.00 98.25 86 GLU A C 1
ATOM 673 O O . GLU A 1 86 ? 18.470 -8.402 -18.577 1.00 98.25 86 GLU A O 1
ATOM 678 N N . TRP A 1 87 ? 17.350 -6.762 -17.516 1.00 97.94 87 TRP A N 1
ATOM 679 C CA . TRP A 1 87 ? 16.009 -7.348 -17.608 1.00 97.94 87 TRP A CA 1
ATOM 680 C C . TRP A 1 87 ? 15.834 -8.677 -16.864 1.00 97.94 87 TRP A C 1
ATOM 682 O O . TRP A 1 87 ? 14.914 -9.447 -17.160 1.00 97.94 87 TRP A O 1
ATOM 692 N N . LYS A 1 88 ? 16.669 -8.962 -15.866 1.00 98.38 88 LYS A N 1
ATOM 693 C CA . LYS A 1 88 ? 16.470 -10.121 -14.998 1.00 98.38 88 LYS A CA 1
ATOM 694 C C . LYS A 1 88 ? 15.473 -9.764 -13.898 1.00 98.38 88 LYS A C 1
ATOM 696 O O . LYS A 1 88 ? 15.613 -8.713 -13.269 1.00 98.38 88 LYS A O 1
ATOM 701 N N . PRO A 1 89 ? 14.459 -10.609 -13.648 1.00 98.31 89 PRO A N 1
ATOM 702 C CA . PRO A 1 89 ? 13.554 -10.406 -12.527 1.00 98.31 89 PRO A CA 1
ATOM 703 C C . PRO A 1 89 ? 14.320 -10.449 -11.206 1.00 98.31 89 PRO A C 1
ATOM 705 O O . PRO A 1 89 ? 15.209 -11.282 -11.053 1.00 98.31 89 PRO A O 1
ATOM 708 N N . THR A 1 90 ? 13.944 -9.614 -10.237 1.00 98.12 90 THR A N 1
ATOM 709 C CA . THR A 1 90 ? 14.640 -9.555 -8.935 1.00 98.12 90 THR A CA 1
ATOM 710 C C . THR A 1 90 ? 13.765 -9.997 -7.759 1.00 98.12 90 THR A C 1
ATOM 712 O O . THR A 1 90 ? 13.988 -9.562 -6.631 1.00 98.12 90 THR A O 1
ATOM 715 N N . PHE A 1 91 ? 12.722 -10.798 -8.009 1.00 97.44 91 PHE A N 1
ATOM 716 C CA . PHE A 1 91 ? 11.713 -11.193 -7.009 1.00 97.44 91 PHE A CA 1
ATOM 717 C C . PHE A 1 91 ? 12.264 -11.995 -5.822 1.00 97.44 91 PHE A C 1
ATOM 719 O O . PHE A 1 91 ? 11.602 -12.091 -4.793 1.00 97.44 91 PHE A O 1
ATOM 726 N N . ASP A 1 92 ? 13.454 -12.571 -5.963 1.00 96.56 92 ASP A N 1
ATOM 727 C CA . ASP A 1 92 ? 14.185 -13.302 -4.927 1.00 96.56 92 ASP A CA 1
ATOM 728 C C . ASP A 1 92 ? 14.979 -12.390 -3.971 1.00 96.56 92 ASP A C 1
ATOM 730 O O . ASP A 1 92 ? 15.555 -12.867 -2.994 1.00 96.56 92 ASP A O 1
ATOM 734 N N . GLY A 1 93 ? 14.996 -11.077 -4.220 1.00 96.25 93 GLY A N 1
ATOM 735 C CA . GLY A 1 93 ? 15.689 -10.097 -3.389 1.00 96.25 93 GLY A CA 1
ATOM 736 C C . GLY A 1 93 ? 14.998 -9.792 -2.053 1.00 96.25 93 GLY A C 1
ATOM 737 O O . GLY A 1 93 ? 13.772 -9.830 -1.924 1.00 96.25 93 GLY A O 1
ATOM 738 N N . GLU A 1 94 ? 15.799 -9.381 -1.064 1.00 98.25 94 GLU A N 1
ATOM 739 C CA . GLU A 1 94 ? 15.343 -9.030 0.292 1.00 98.25 94 GLU A CA 1
ATOM 740 C C . GLU A 1 94 ? 14.262 -7.935 0.296 1.00 98.25 94 GLU A C 1
ATOM 742 O O . GLU A 1 94 ? 13.305 -8.005 1.062 1.00 98.25 94 GLU A O 1
ATOM 747 N N . ALA A 1 95 ? 14.353 -6.961 -0.611 1.00 98.19 95 ALA A N 1
ATOM 748 C CA . ALA A 1 95 ? 13.367 -5.889 -0.720 1.00 98.19 95 ALA A CA 1
ATOM 749 C C . ALA A 1 95 ? 11.960 -6.402 -1.088 1.00 98.19 95 ALA A C 1
ATOM 751 O O . ALA A 1 95 ? 10.971 -5.965 -0.499 1.00 98.19 95 ALA A O 1
ATOM 752 N N . TRP A 1 96 ? 11.857 -7.356 -2.025 1.00 98.38 96 TRP A N 1
ATOM 753 C CA . TRP A 1 96 ? 10.573 -7.978 -2.366 1.00 98.38 96 TRP A CA 1
ATOM 754 C C . TRP A 1 96 ? 10.046 -8.835 -1.228 1.00 98.38 96 TRP A C 1
ATOM 756 O O . TRP A 1 96 ? 8.856 -8.766 -0.923 1.00 98.38 96 TRP A O 1
ATOM 766 N N . LYS A 1 97 ? 10.933 -9.593 -0.573 1.00 98.38 97 LYS A N 1
ATOM 767 C CA . LYS A 1 97 ? 10.582 -10.371 0.613 1.00 98.38 97 LYS A CA 1
ATOM 768 C C . LYS A 1 97 ? 9.975 -9.480 1.698 1.00 98.38 97 LYS A C 1
ATOM 770 O O . LYS A 1 97 ? 8.871 -9.758 2.143 1.00 98.38 97 LYS A O 1
ATOM 775 N N . ASN A 1 98 ? 10.636 -8.381 2.059 1.00 98.25 98 ASN A N 1
ATOM 776 C CA . ASN A 1 98 ? 10.159 -7.466 3.099 1.00 98.25 98 ASN A CA 1
ATOM 777 C C . ASN A 1 98 ? 8.818 -6.809 2.732 1.00 98.25 98 ASN A C 1
ATOM 779 O O . ASN A 1 98 ? 7.928 -6.710 3.576 1.00 98.25 98 ASN A O 1
ATOM 783 N N . ALA A 1 99 ? 8.640 -6.400 1.471 1.00 98.12 99 ALA A N 1
ATOM 784 C CA . ALA A 1 99 ? 7.383 -5.817 1.005 1.00 98.12 99 ALA A CA 1
ATOM 785 C C . ALA A 1 99 ? 6.219 -6.821 1.038 1.00 98.12 99 ALA A C 1
ATOM 787 O O . ALA A 1 99 ? 5.113 -6.467 1.452 1.00 98.12 99 ALA A O 1
ATOM 788 N N . LEU A 1 100 ? 6.460 -8.065 0.613 1.00 97.62 100 LEU A N 1
ATOM 789 C CA . LEU A 1 100 ? 5.458 -9.130 0.632 1.00 97.62 100 LEU A CA 1
ATOM 790 C C . LEU A 1 100 ? 5.141 -9.576 2.058 1.00 97.62 100 LEU A C 1
ATOM 792 O O . LEU A 1 100 ? 3.963 -9.695 2.377 1.00 97.62 100 LEU A O 1
ATOM 796 N N . ASP A 1 101 ? 6.157 -9.736 2.910 1.00 97.94 101 ASP A N 1
ATOM 797 C CA . ASP A 1 101 ? 5.983 -10.069 4.324 1.00 97.94 101 ASP A CA 1
ATOM 798 C C . ASP A 1 101 ? 5.133 -8.980 5.013 1.00 97.94 101 ASP A C 1
ATOM 800 O O . ASP A 1 101 ? 4.174 -9.300 5.713 1.00 97.94 101 ASP A O 1
ATOM 804 N N . MET A 1 102 ? 5.384 -7.688 4.750 1.00 98.06 102 MET A N 1
ATOM 805 C CA . MET A 1 102 ? 4.518 -6.598 5.227 1.00 98.06 102 MET A CA 1
ATOM 806 C C . MET A 1 102 ? 3.090 -6.698 4.671 1.00 98.06 102 MET A C 1
ATOM 808 O O . MET A 1 102 ? 2.135 -6.640 5.441 1.00 98.06 102 MET A O 1
ATOM 812 N N . TYR A 1 103 ? 2.924 -6.864 3.353 1.00 97.75 103 TYR A N 1
ATOM 813 C CA . TYR A 1 103 ? 1.608 -6.963 2.706 1.00 97.75 103 TYR A CA 1
ATOM 814 C C . TYR A 1 103 ? 0.768 -8.124 3.258 1.00 97.75 103 TYR A C 1
ATOM 816 O O . TYR A 1 103 ? -0.431 -7.960 3.481 1.00 97.75 103 TYR A O 1
ATOM 824 N N . THR A 1 104 ? 1.376 -9.285 3.513 1.00 96.25 104 THR A N 1
ATOM 825 C CA . THR A 1 104 ? 0.668 -10.421 4.110 1.00 96.25 104 THR A CA 1
ATOM 826 C C . THR A 1 104 ? 0.395 -10.205 5.590 1.00 96.25 104 THR A C 1
ATOM 828 O O . THR A 1 104 ? -0.703 -10.510 6.035 1.00 96.25 104 THR A O 1
ATOM 831 N N . ASN A 1 105 ? 1.343 -9.640 6.345 1.00 96.12 105 ASN A N 1
ATOM 832 C CA . ASN A 1 105 ? 1.186 -9.414 7.785 1.00 96.12 105 ASN A CA 1
ATOM 833 C C . ASN A 1 105 ? 0.156 -8.332 8.121 1.00 96.12 105 ASN A C 1
ATOM 835 O O . ASN A 1 105 ? -0.419 -8.360 9.200 1.00 96.12 105 ASN A O 1
ATOM 839 N N . ILE A 1 106 ? -0.035 -7.343 7.247 1.00 95.06 106 ILE A N 1
ATOM 840 C CA . ILE A 1 106 ? -1.010 -6.270 7.478 1.00 95.06 106 ILE A CA 1
ATOM 841 C C . ILE A 1 106 ? -2.436 -6.669 7.070 1.00 95.06 106 ILE A C 1
ATOM 843 O O . ILE A 1 106 ? -3.398 -6.058 7.533 1.00 95.06 106 ILE A O 1
ATOM 847 N N . LEU A 1 107 ? -2.575 -7.665 6.189 1.00 89.69 107 LEU A N 1
ATOM 848 C CA . LEU A 1 107 ? -3.864 -8.185 5.724 1.00 89.69 107 LEU A CA 1
ATOM 849 C C . LEU A 1 107 ? -4.326 -9.452 6.457 1.00 89.69 107 LEU A C 1
ATOM 851 O O . LEU A 1 107 ? -5.523 -9.741 6.421 1.00 89.69 107 LEU A O 1
ATOM 855 N N . GLY A 1 108 ? -3.394 -10.218 7.029 1.00 80.88 108 GLY A N 1
ATOM 856 C CA . GLY A 1 108 ? -3.645 -11.449 7.787 1.00 80.88 108 GLY A CA 1
ATOM 857 C C . GLY A 1 108 ? -3.806 -11.194 9.274 1.00 80.88 108 GLY A C 1
ATOM 858 O O . GLY A 1 108 ? -4.652 -11.892 9.872 1.00 80.88 108 GLY A O 1
#

Sequence (108 aa):
DGQLYAAPFYGESSMMMYRTDLFEAAGIEINGRLTWDQTLEIAKKLHKPDEGVYGICLRGKAGWGENMALISTMGNAYGARWFDEEWKPTFDGEAWKNALDMYTNILG

Solvent-accessible surface area (backbone atoms only — not comparable to full-atom values): 6932 Å² total; per-residue (Å²): 133,94,70,83,90,77,80,82,89,76,86,86,83,89,77,94,83,80,60,64,69,63,30,58,76,67,74,54,79,83,90,74,84,80,50,72,68,56,47,42,55,50,19,57,74,52,47,36,66,97,78,73,33,68,39,70,88,75,69,78,56,89,42,77,84,44,22,45,49,52,53,50,56,44,14,46,77,50,71,29,57,72,50,52,98,85,68,46,72,40,72,88,36,69,28,34,48,54,31,48,54,47,57,50,63,69,74,105